Protein AF-A0A2G9TXC7-F1 (afdb_monomer)

Secondary structure (DSSP, 8-state):
---------HHHHHHHHHHHHHHTT-TT-TTEEEEEETTEEEEEESS--TTEEE-TTT--EEEGGGTTSS-S-TTSSS--GGGTT-----

Nearest PDB structures (foldseek):
  7qbg-assembly1_D  TM=7.678E-01  e=3.832E-02  Homo sapiens
  7qbf-assembly1_C  TM=7.727E-01  e=5.385E-02  Homo sapiens
  7qbe-assembly1_B  TM=7.860E-01  e=1.304E-01  Homo sapiens

InterPro domains:
  IPR002172 Low-density lipoprotein (LDL) receptor class A repeat [PF00057] (47-86)
  IPR002172 Low-density lipoprotein (LDL) receptor class A repeat [PS50068] (47-87)
  IPR002172 Low-density lipoprotein (LDL) receptor class A repeat [SM00192] (47-88)
  IPR002172 Low-density lipoprotein (LDL) receptor class A repeat [cd00112] (48-86)
  IPR036055 LDL receptor-like superfamily [G3DSA:4.10.400.10] (43-90)
  IPR036055 LDL receptor-like superfamily [SSF57424] (47-86)

pLDDT: mean 74.39, std 11.99, range [43.84, 89.94]

Solvent-accessible surface area (backbone atoms only — not comparable to full-atom values): 5781 Å² total; per-residue (Å²): 138,80,79,74,81,75,75,69,55,74,69,54,58,52,50,53,50,42,49,50,58,48,64,70,74,59,99,77,55,80,62,49,44,75,43,90,46,102,88,48,53,44,80,42,45,80,64,57,53,96,68,29,36,64,31,87,87,73,50,40,58,39,54,42,76,56,43,57,62,83,61,77,32,76,68,70,65,89,41,53,69,55,52,54,88,61,76,76,82,125

Mean predicted aligned error: 12.22 Å

Structure (mmCIF, N/CA/C/O backbone):
data_AF-A0A2G9TXC7-F1
#
_entry.id   AF-A0A2G9TXC7-F1
#
loop_
_atom_site.group_PDB
_atom_site.id
_atom_site.type_symbol
_atom_site.label_atom_id
_atom_site.label_alt_id
_atom_site.label_comp_id
_atom_site.label_asym_id
_atom_site.label_entity_id
_atom_site.label_seq_id
_atom_site.pdbx_PDB_ins_code
_atom_site.Cartn_x
_atom_site.Cartn_y
_atom_site.Cartn_z
_atom_site.occupancy
_atom_site.B_iso_or_equiv
_atom_site.auth_seq_id
_atom_site.auth_comp_id
_atom_site.auth_asym_id
_atom_site.auth_atom_id
_atom_site.pdbx_PDB_model_num
ATOM 1 N N . MET A 1 1 ? -21.216 -3.037 49.180 1.00 43.84 1 MET A N 1
ATOM 2 C CA . MET A 1 1 ? -20.608 -3.947 48.188 1.00 43.84 1 MET A CA 1
ATOM 3 C C . MET A 1 1 ? -20.783 -3.318 46.815 1.00 43.84 1 MET A C 1
ATOM 5 O O . MET A 1 1 ? -21.825 -3.499 46.206 1.00 43.84 1 MET A O 1
ATOM 9 N N . LEU A 1 2 ? -19.834 -2.490 46.376 1.00 47.22 2 LEU A N 1
ATOM 10 C CA . LEU A 1 2 ? -19.833 -1.990 45.000 1.00 47.22 2 LEU A CA 1
ATOM 11 C C . LEU A 1 2 ? -18.931 -2.920 44.195 1.00 47.22 2 LEU A C 1
ATOM 13 O O . LEU A 1 2 ? -17.744 -3.047 44.489 1.00 47.22 2 LEU A O 1
ATOM 17 N N . LEU A 1 3 ? -19.553 -3.643 43.266 1.00 48.47 3 LEU A N 1
ATOM 18 C CA . LEU A 1 3 ? -18.894 -4.556 42.342 1.00 48.47 3 LEU A CA 1
ATOM 19 C C . LEU A 1 3 ? -17.887 -3.777 41.490 1.00 48.47 3 LEU A C 1
ATOM 21 O O . LEU A 1 3 ? -18.135 -2.636 41.102 1.00 48.47 3 LEU A O 1
ATOM 25 N N . GLY A 1 4 ? -16.730 -4.399 41.285 1.00 46.28 4 GLY A N 1
ATOM 26 C CA . GLY A 1 4 ? -15.503 -3.765 40.833 1.00 46.28 4 GLY A CA 1
ATOM 27 C C . GLY A 1 4 ? -15.641 -2.957 39.549 1.00 46.28 4 GLY A C 1
ATOM 28 O O . GLY A 1 4 ? -16.157 -3.430 38.538 1.00 46.28 4 GLY A O 1
ATOM 29 N N . ALA A 1 5 ? -15.060 -1.759 39.572 1.00 54.25 5 ALA A N 1
ATOM 30 C CA . ALA A 1 5 ? -14.486 -1.188 38.370 1.00 54.25 5 ALA A CA 1
ATOM 31 C C . ALA A 1 5 ? -13.351 -2.130 37.954 1.00 54.25 5 ALA A C 1
ATOM 33 O O . ALA A 1 5 ? -12.257 -2.076 38.515 1.00 54.25 5 ALA A O 1
ATOM 34 N N . SER A 1 6 ? -13.638 -3.062 37.045 1.00 52.12 6 SER A N 1
ATOM 35 C CA . SER A 1 6 ? -12.613 -3.853 36.377 1.00 52.12 6 SER A CA 1
ATOM 36 C C . SER A 1 6 ? -11.633 -2.863 35.766 1.00 52.12 6 SER A C 1
ATOM 38 O O . SER A 1 6 ? -11.955 -2.207 34.777 1.00 52.12 6 SER A O 1
ATOM 40 N N . ALA A 1 7 ? -10.473 -2.694 36.398 1.00 56.66 7 ALA A N 1
ATOM 41 C CA . ALA A 1 7 ? -9.359 -1.974 35.817 1.00 56.66 7 ALA A CA 1
ATOM 42 C C . ALA A 1 7 ? -9.029 -2.705 34.514 1.00 56.66 7 ALA A C 1
ATOM 44 O O . ALA A 1 7 ? -8.416 -3.774 34.540 1.00 56.66 7 ALA A O 1
ATOM 45 N N . LEU A 1 8 ? -9.517 -2.194 33.3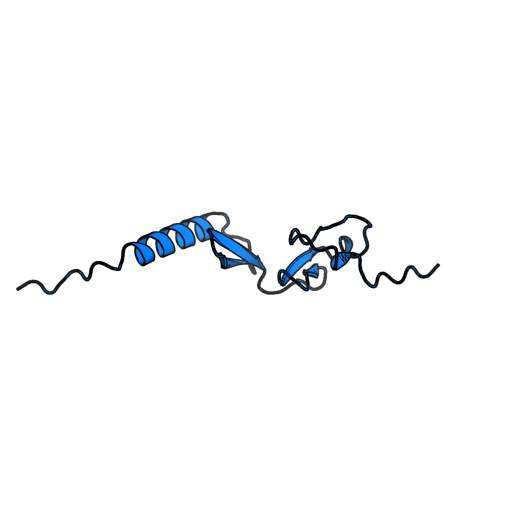76 1.00 55.25 8 LEU A N 1
ATOM 46 C CA . LEU A 1 8 ? -9.032 -2.645 32.080 1.00 55.25 8 LEU A CA 1
ATOM 47 C C . LEU A 1 8 ? -7.511 -2.522 32.152 1.00 55.25 8 LEU A C 1
ATOM 49 O O . LEU A 1 8 ? -6.998 -1.484 32.576 1.00 55.25 8 LEU A O 1
ATOM 53 N N . SER A 1 9 ? -6.803 -3.608 31.835 1.00 58.06 9 SER A N 1
ATOM 54 C CA . SER A 1 9 ? -5.344 -3.657 31.913 1.00 58.06 9 SER A CA 1
ATOM 55 C C . SER A 1 9 ? -4.740 -2.394 31.281 1.00 58.06 9 SER A C 1
ATOM 57 O O . SER A 1 9 ? -5.257 -1.950 30.256 1.00 58.06 9 SER A O 1
ATOM 59 N N . PRO A 1 10 ? -3.652 -1.823 31.827 1.00 64.31 10 PRO A N 1
ATOM 60 C CA . PRO A 1 10 ? -3.066 -0.571 31.326 1.00 64.31 10 PRO A CA 1
ATOM 61 C C . PRO A 1 10 ? -2.773 -0.590 29.812 1.00 64.31 10 PRO A C 1
ATOM 63 O O . PRO A 1 10 ? -2.864 0.439 29.150 1.00 64.31 10 PRO A O 1
ATOM 66 N N . ALA A 1 11 ? -2.533 -1.777 29.243 1.00 61.16 11 ALA A N 1
ATOM 67 C CA . ALA A 1 11 ? -2.379 -1.998 27.806 1.00 61.16 11 ALA A CA 1
ATOM 68 C C . ALA A 1 11 ? -3.640 -1.686 26.966 1.00 61.16 11 ALA A C 1
ATOM 70 O O . ALA A 1 11 ? -3.524 -1.222 25.833 1.00 61.16 11 ALA A O 1
ATOM 71 N N . LEU A 1 12 ? -4.848 -1.927 27.489 1.00 61.12 12 LEU A N 1
ATOM 72 C CA . LEU A 1 12 ? -6.105 -1.669 26.775 1.00 61.12 12 LEU A CA 1
ATOM 73 C C . LEU A 1 12 ? -6.427 -0.168 26.723 1.00 61.12 12 LEU A C 1
ATOM 75 O O . LEU A 1 12 ? -6.797 0.329 25.657 1.00 61.12 12 LEU A O 1
ATOM 79 N N . ASP A 1 13 ? -6.203 0.562 27.823 1.00 69.38 13 ASP A N 1
ATOM 80 C CA . ASP A 1 13 ? -6.418 2.017 27.882 1.00 69.38 13 ASP A CA 1
ATOM 81 C C . ASP A 1 13 ? -5.471 2.767 26.925 1.00 69.38 13 ASP A C 1
ATOM 83 O O . ASP A 1 13 ? -5.889 3.665 26.188 1.00 69.38 13 ASP A O 1
ATOM 87 N N . GLU A 1 14 ? -4.207 2.339 26.843 1.00 72.25 14 GLU A N 1
ATOM 88 C CA . GLU A 1 14 ? -3.233 2.872 25.885 1.00 72.25 14 GLU A CA 1
ATOM 89 C C . GLU A 1 14 ? -3.635 2.576 24.428 1.00 72.25 14 GLU A C 1
ATOM 91 O O . GLU A 1 14 ? -3.620 3.470 23.573 1.00 72.25 14 GLU A O 1
ATOM 96 N N . MET A 1 15 ? -4.087 1.346 24.152 1.00 67.56 15 MET A N 1
ATOM 97 C CA . MET A 1 15 ? -4.543 0.927 22.826 1.00 67.56 15 MET A CA 1
ATOM 98 C C . MET A 1 15 ? -5.754 1.745 22.348 1.00 67.56 15 MET A C 1
ATOM 100 O O . MET A 1 15 ? -5.786 2.197 21.200 1.00 67.56 15 MET A O 1
ATOM 104 N N . GLN A 1 16 ? -6.729 1.993 23.228 1.00 76.69 16 GLN A N 1
ATOM 105 C CA . GLN A 1 16 ? -7.920 2.792 22.921 1.00 76.69 16 GLN A CA 1
ATOM 106 C C . GLN A 1 16 ? -7.588 4.279 22.721 1.00 76.69 16 GLN A C 1
ATOM 108 O O . GLN A 1 16 ? -8.140 4.909 21.810 1.00 76.69 16 GLN A O 1
ATOM 113 N N . ARG A 1 17 ? -6.640 4.842 23.485 1.00 80.38 17 ARG A N 1
ATOM 114 C CA . ARG A 1 17 ? -6.130 6.209 23.263 1.00 80.38 17 ARG A CA 1
ATOM 115 C C . ARG A 1 17 ? -5.416 6.340 21.920 1.00 80.38 17 ARG A C 1
ATOM 117 O O . ARG A 1 17 ? -5.701 7.277 21.174 1.00 80.38 17 ARG A O 1
ATOM 124 N N . ALA A 1 18 ? -4.528 5.407 21.581 1.00 77.00 18 ALA A N 1
ATOM 125 C CA . ALA A 1 18 ? -3.776 5.439 20.329 1.00 77.00 18 ALA A CA 1
ATOM 126 C C . ALA A 1 18 ? -4.683 5.256 19.094 1.00 77.00 18 ALA A C 1
ATOM 128 O O . ALA A 1 18 ? -4.550 5.997 18.114 1.00 77.00 18 ALA A O 1
ATOM 129 N N . TYR A 1 19 ? -5.676 4.364 19.170 1.00 78.12 19 TYR A N 1
ATOM 130 C CA . TYR A 1 19 ? -6.729 4.235 18.158 1.00 78.12 19 TYR A CA 1
ATOM 131 C C . TYR A 1 19 ? -7.567 5.521 18.027 1.00 78.12 19 TYR A C 1
ATOM 133 O O . TYR A 1 19 ? -7.825 5.994 16.916 1.00 78.12 19 TYR A O 1
ATOM 141 N N . GLY A 1 20 ? -7.936 6.145 19.153 1.00 78.19 20 GLY A N 1
ATOM 142 C CA . GLY A 1 20 ? -8.637 7.430 19.186 1.00 78.19 20 GLY A CA 1
ATOM 143 C C . GLY A 1 20 ? -7.838 8.578 18.554 1.00 78.19 20 GLY A C 1
ATOM 144 O O . GLY A 1 20 ? -8.406 9.387 17.821 1.00 78.19 20 GLY A O 1
ATOM 145 N N . LEU A 1 21 ? -6.520 8.631 18.776 1.00 79.25 21 LEU A N 1
ATOM 146 C CA . LEU A 1 21 ? -5.615 9.598 18.142 1.00 79.25 21 LEU A CA 1
ATOM 147 C C . LEU A 1 21 ? -5.487 9.375 16.632 1.00 79.25 21 LEU A C 1
ATOM 149 O O . LEU A 1 21 ? -5.459 10.349 15.880 1.00 79.25 21 LEU A O 1
ATOM 153 N N . CYS A 1 22 ? -5.444 8.116 16.187 1.00 74.62 22 CYS A N 1
ATOM 154 C CA . CYS A 1 22 ? -5.460 7.781 14.768 1.00 74.62 22 CYS A CA 1
ATOM 155 C C . CYS A 1 22 ? -6.771 8.260 14.120 1.00 74.62 22 CYS A C 1
ATOM 157 O O . CYS A 1 22 ? -6.736 9.094 13.220 1.00 74.62 22 CYS A O 1
ATOM 159 N N . ARG A 1 23 ? -7.936 7.879 14.662 1.00 73.50 23 ARG A N 1
ATOM 160 C CA . ARG A 1 23 ? -9.247 8.269 14.108 1.00 73.50 23 ARG A CA 1
ATOM 161 C C . ARG A 1 23 ? -9.522 9.776 14.069 1.00 73.50 23 ARG A C 1
ATOM 163 O O . ARG A 1 23 ? -10.307 10.226 13.238 1.00 73.50 23 ARG A O 1
ATOM 170 N N . ARG A 1 24 ? -8.929 10.570 14.965 1.00 74.06 24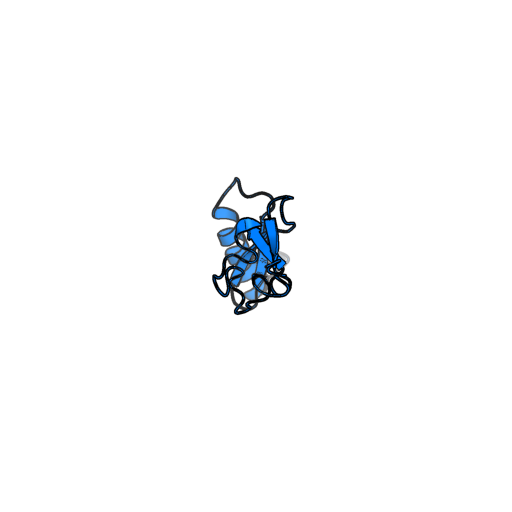 ARG A N 1
ATOM 171 C CA . ARG A 1 24 ? -9.194 12.020 15.059 1.00 74.06 24 ARG A CA 1
ATOM 172 C C . ARG A 1 24 ? -8.524 12.853 13.960 1.00 74.06 24 ARG A C 1
ATOM 174 O O . ARG A 1 24 ? -8.838 14.034 13.852 1.00 74.06 24 ARG A O 1
ATOM 181 N N . ARG A 1 25 ? -7.626 12.282 13.143 1.00 62.72 25 ARG A N 1
ATOM 182 C CA . ARG A 1 25 ? -6.802 13.059 12.199 1.00 62.72 25 ARG A CA 1
ATOM 183 C C . ARG A 1 25 ? -7.387 13.344 10.813 1.00 62.72 25 ARG A C 1
ATOM 185 O O . ARG A 1 25 ? -6.720 14.080 10.098 1.00 62.72 25 ARG A O 1
ATOM 192 N N . ARG A 1 26 ? -8.567 12.853 10.408 1.00 59.41 26 ARG A N 1
ATOM 193 C CA . ARG A 1 26 ? -9.267 13.317 9.181 1.00 59.41 26 ARG A CA 1
ATOM 194 C C . ARG A 1 26 ? -10.647 12.653 9.050 1.00 59.41 26 ARG A C 1
ATOM 196 O O . ARG A 1 26 ? -10.728 11.432 9.010 1.00 59.41 26 ARG A O 1
ATOM 203 N N . ARG A 1 27 ? -11.727 13.441 8.962 1.00 57.78 27 ARG A N 1
ATOM 204 C CA . ARG A 1 27 ? -13.119 12.950 8.823 1.00 57.78 27 ARG A CA 1
ATOM 205 C C . ARG A 1 27 ? -13.503 12.480 7.405 1.00 57.78 27 ARG A C 1
ATOM 207 O O . ARG A 1 27 ? -14.622 12.020 7.234 1.00 57.78 27 ARG A O 1
ATOM 214 N N . GLU A 1 28 ? -12.608 12.544 6.415 1.00 55.22 28 GLU A N 1
ATOM 215 C CA . GLU A 1 28 ? -12.976 12.390 4.988 1.00 55.22 28 GLU A CA 1
ATOM 216 C C . GLU A 1 28 ? -12.204 11.300 4.219 1.00 55.22 28 GLU A C 1
ATOM 218 O O . GLU A 1 28 ? -12.399 11.131 3.022 1.00 55.22 28 GLU A O 1
ATOM 223 N N . GLN A 1 29 ? -11.348 10.514 4.877 1.00 57.28 29 GLN A N 1
ATOM 224 C CA . GLN A 1 29 ? -10.575 9.452 4.220 1.00 57.28 29 GLN A CA 1
ATOM 225 C C . GLN A 1 29 ? -11.242 8.078 4.388 1.00 57.28 29 GLN A C 1
ATOM 227 O O . GLN A 1 29 ? -10.711 7.184 5.039 1.00 57.28 29 GLN A O 1
ATOM 232 N N . LEU A 1 30 ? -12.416 7.882 3.788 1.00 59.09 30 LEU A N 1
ATOM 233 C CA . LEU A 1 30 ? -12.816 6.535 3.364 1.00 59.09 30 LEU A CA 1
ATOM 234 C C . LEU A 1 30 ? -12.047 6.234 2.068 1.00 59.09 30 LEU A C 1
ATOM 236 O O . LEU A 1 30 ? -12.006 7.106 1.202 1.00 59.09 30 LEU A O 1
ATOM 240 N N . PRO A 1 31 ? -11.394 5.069 1.913 1.00 66.12 31 PRO A N 1
ATOM 241 C CA . PRO A 1 31 ? -11.517 3.829 2.678 1.00 66.12 31 PRO A CA 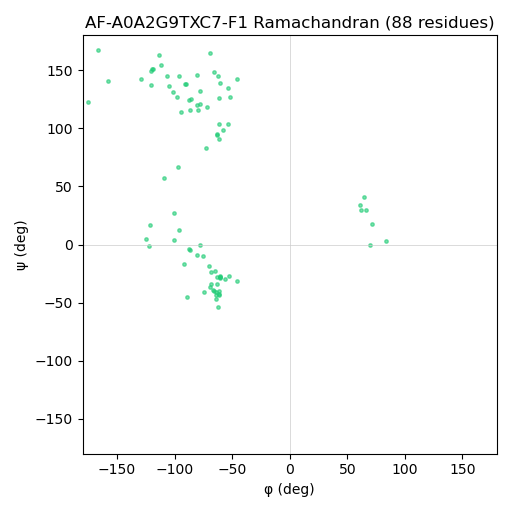1
ATOM 242 C C . PRO A 1 31 ? -10.285 3.544 3.566 1.00 66.12 31 PRO A C 1
ATOM 244 O O . PRO A 1 31 ? -9.642 2.504 3.430 1.00 66.12 31 PRO A O 1
ATOM 247 N N . TYR A 1 32 ? -9.919 4.461 4.467 1.00 71.06 32 TYR A N 1
ATOM 248 C CA . TYR A 1 32 ? -8.782 4.277 5.369 1.00 71.06 32 TYR A CA 1
ATOM 249 C C . TYR A 1 32 ? -9.245 3.868 6.772 1.00 71.06 32 TYR A C 1
ATOM 251 O O . TYR A 1 32 ? -10.121 4.494 7.372 1.00 71.06 32 TYR A O 1
ATOM 259 N N . VAL A 1 33 ? -8.630 2.823 7.319 1.00 75.31 33 VAL A N 1
ATOM 260 C CA . VAL A 1 33 ? -8.874 2.329 8.679 1.00 75.31 33 VAL A CA 1
ATOM 261 C C . VAL A 1 33 ? -7.592 2.397 9.494 1.00 75.31 33 VAL A C 1
ATOM 263 O O . VAL A 1 33 ? -6.487 2.303 8.962 1.00 75.31 33 VAL A O 1
ATOM 266 N N . CYS A 1 34 ? -7.739 2.564 10.802 1.00 79.94 34 CYS A N 1
ATOM 267 C CA . CYS A 1 34 ? -6.616 2.457 11.720 1.00 79.94 34 CYS A CA 1
ATOM 268 C C . CYS A 1 34 ? -6.349 0.972 11.971 1.00 79.94 34 CYS A C 1
ATOM 270 O O . CYS A 1 34 ? -7.213 0.294 12.524 1.00 79.94 34 CYS A O 1
ATOM 272 N N . TYR A 1 35 ? -5.178 0.487 11.564 1.00 75.69 35 TYR A N 1
ATOM 273 C CA . TYR A 1 35 ? -4.728 -0.886 11.804 1.00 75.69 35 TYR A CA 1
ATOM 274 C C . TYR A 1 35 ? -3.637 -0.910 12.886 1.00 75.69 35 TYR A C 1
ATOM 276 O O . TYR A 1 35 ? -2.835 0.033 12.955 1.00 75.69 35 TYR A O 1
ATOM 284 N N . PRO A 1 36 ? -3.598 -1.951 13.739 1.00 76.31 36 PRO A N 1
ATOM 285 C CA . PRO A 1 36 ? -2.544 -2.099 14.731 1.00 76.31 36 PRO A CA 1
ATOM 286 C C . PRO A 1 36 ? -1.236 -2.492 14.031 1.00 76.31 36 PRO A C 1
ATOM 288 O O . PRO A 1 36 ? -1.160 -3.545 13.401 1.00 76.31 36 PRO A O 1
ATOM 291 N N . VAL A 1 37 ? -0.200 -1.657 14.144 1.00 74.12 37 VAL A N 1
ATOM 292 C CA . VAL A 1 37 ? 1.185 -2.026 13.815 1.00 74.12 37 VAL A CA 1
ATOM 293 C C . VAL A 1 37 ? 2.016 -2.064 15.096 1.00 74.12 37 VAL A C 1
ATOM 295 O O . VAL A 1 37 ? 1.675 -1.412 16.080 1.00 74.12 37 VAL A O 1
ATOM 298 N N . VAL A 1 38 ? 3.100 -2.846 15.090 1.00 73.62 38 VAL A N 1
ATOM 299 C CA . VAL A 1 38 ? 3.870 -3.283 16.280 1.00 73.62 38 VAL A CA 1
ATOM 300 C C . VAL A 1 38 ? 4.181 -2.160 17.283 1.00 73.62 38 VAL A C 1
ATOM 302 O O . VAL A 1 38 ? 4.226 -2.403 18.484 1.00 73.62 38 VAL A O 1
ATOM 305 N N . HIS A 1 39 ? 4.347 -0.923 16.803 1.00 70.44 39 HIS A N 1
ATOM 306 C CA . HIS A 1 39 ? 4.696 0.238 17.626 1.00 70.44 39 HIS A CA 1
ATOM 307 C C . HIS A 1 39 ? 3.701 1.414 17.552 1.00 70.44 39 HIS A C 1
ATOM 309 O O . HIS A 1 39 ? 3.925 2.430 18.210 1.00 70.44 39 HIS A O 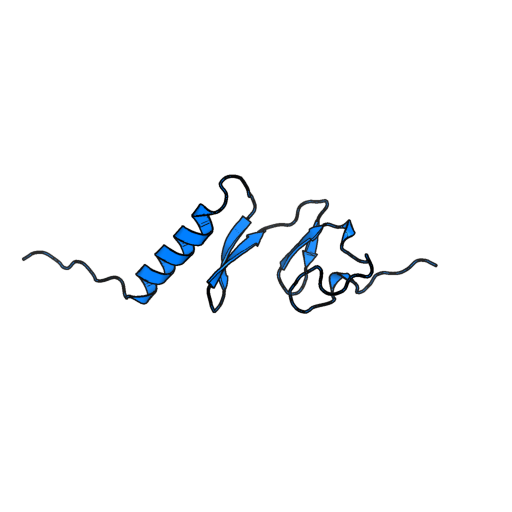1
ATOM 315 N N . ARG A 1 40 ? 2.620 1.343 16.750 1.00 73.81 40 ARG A N 1
ATOM 316 C CA . ARG A 1 40 ? 1.634 2.439 16.617 1.00 73.81 40 ARG A CA 1
ATOM 317 C C . ARG A 1 40 ? 0.340 1.998 15.920 1.00 73.81 40 ARG A C 1
ATOM 319 O O . ARG A 1 40 ? 0.287 0.978 15.258 1.00 73.81 40 ARG A O 1
ATOM 326 N N . TRP A 1 41 ? -0.703 2.817 15.983 1.00 73.81 41 TRP A N 1
ATOM 327 C CA . TRP A 1 41 ? -1.825 2.745 15.043 1.00 73.81 41 TRP A CA 1
ATOM 328 C C . TRP A 1 41 ? -1.539 3.593 13.802 1.00 73.81 41 TRP A C 1
ATOM 330 O O . TRP A 1 41 ? -1.276 4.794 13.925 1.00 73.81 41 TRP A O 1
ATOM 340 N N . GLN A 1 42 ? -1.603 2.980 12.619 1.00 70.69 42 GLN A N 1
ATOM 341 C CA . GLN A 1 42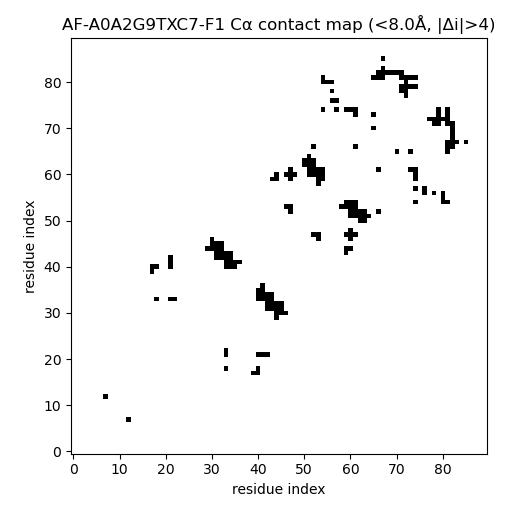 ? -1.377 3.654 11.337 1.00 70.69 42 GLN A CA 1
ATOM 342 C C . GLN A 1 42 ? -2.613 3.551 10.436 1.00 70.69 42 GLN A C 1
ATOM 344 O O . GLN A 1 42 ? -3.373 2.587 10.513 1.00 70.69 42 GLN A O 1
ATOM 349 N N . TYR A 1 43 ? -2.820 4.566 9.594 1.00 73.00 43 TYR A N 1
ATOM 350 C CA . TYR A 1 43 ? -3.864 4.558 8.575 1.00 73.00 43 TYR A CA 1
ATOM 351 C C . TYR A 1 43 ? -3.440 3.707 7.382 1.00 73.00 43 TYR A C 1
ATOM 353 O O . TYR A 1 43 ? -2.448 4.003 6.719 1.00 73.00 43 TYR A O 1
ATOM 361 N N . TYR A 1 44 ? -4.238 2.689 7.098 1.00 72.94 44 TYR A N 1
ATOM 362 C CA . TYR A 1 44 ? -4.095 1.810 5.949 1.00 72.94 44 TYR A CA 1
ATOM 363 C C . TYR A 1 44 ? -5.370 1.883 5.107 1.00 72.94 44 TYR A C 1
ATOM 365 O O . TYR A 1 44 ? -6.478 1.915 5.648 1.00 72.94 44 TYR A O 1
ATOM 373 N N . LYS A 1 45 ? -5.213 1.942 3.783 1.00 77.56 45 LYS A N 1
ATOM 374 C CA . LYS A 1 45 ? -6.332 1.928 2.840 1.00 77.56 45 LYS A CA 1
ATOM 375 C C . LYS A 1 45 ? -6.789 0.480 2.642 1.00 77.56 45 LYS A C 1
ATOM 377 O O . LYS A 1 45 ? -5.998 -0.327 2.183 1.00 77.56 45 LYS A O 1
ATOM 382 N N . THR A 1 46 ? -8.043 0.148 2.955 1.00 72.25 46 THR A N 1
ATOM 383 C CA . THR A 1 46 ? -8.554 -1.245 2.932 1.00 72.25 46 THR A CA 1
ATOM 384 C C . THR A 1 46 ? -8.707 -1.846 1.543 1.00 72.25 46 THR A C 1
ATOM 386 O O . THR A 1 46 ? -8.848 -3.055 1.392 1.00 72.25 46 THR A O 1
ATOM 389 N N . SER A 1 47 ? -8.750 -0.997 0.526 1.00 77.44 47 SER A N 1
ATOM 390 C CA . SER A 1 47 ? -8.893 -1.380 -0.871 1.00 77.44 47 SER A CA 1
ATOM 391 C C . SER A 1 47 ? -8.353 -0.255 -1.731 1.00 77.44 47 SER A C 1
ATOM 393 O O . SER A 1 47 ? -8.570 0.921 -1.427 1.00 77.44 47 SER A O 1
ATOM 395 N N . CYS A 1 48 ? -7.657 -0.594 -2.808 1.00 84.00 48 CYS A N 1
ATOM 396 C CA . CYS A 1 48 ? -7.175 0.402 -3.754 1.00 84.00 48 CYS A CA 1
ATOM 397 C C . CYS A 1 48 ? -8.299 0.816 -4.706 1.00 84.00 48 CYS A C 1
ATOM 399 O O . CYS A 1 48 ? -9.201 0.036 -5.014 1.00 84.00 48 CYS A O 1
ATOM 401 N N . ALA A 1 49 ? -8.292 2.083 -5.111 1.00 84.19 49 ALA A N 1
ATOM 402 C CA . ALA A 1 49 ? -9.193 2.572 -6.140 1.00 84.19 49 ALA A CA 1
ATOM 403 C C . ALA A 1 49 ? -8.792 1.963 -7.490 1.00 84.19 49 ALA A C 1
ATOM 405 O O . ALA A 1 49 ? -7.680 1.470 -7.653 1.00 84.19 49 ALA A O 1
ATOM 406 N N . ARG A 1 50 ? -9.674 2.037 -8.491 1.00 84.56 50 ARG A N 1
ATOM 407 C CA . ARG A 1 50 ? -9.376 1.524 -9.841 1.00 84.56 50 ARG A CA 1
ATOM 408 C C . ARG A 1 50 ? -8.111 2.149 -10.458 1.00 84.56 50 ARG A C 1
ATOM 410 O O . ARG A 1 50 ? -7.457 1.505 -11.264 1.00 84.56 50 ARG A O 1
ATOM 417 N N . TYR A 1 51 ? -7.798 3.391 -10.095 1.00 85.25 51 TYR A N 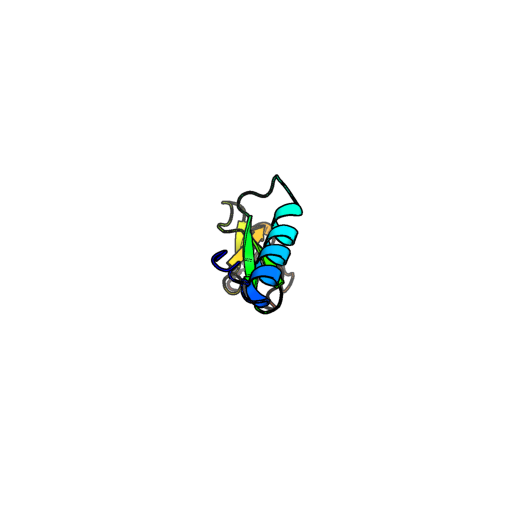1
ATOM 418 C CA . TYR A 1 51 ? -6.630 4.150 -10.556 1.00 85.25 51 TYR A CA 1
ATOM 419 C C . TYR A 1 51 ? -5.439 4.075 -9.584 1.00 85.25 51 TYR A C 1
ATOM 421 O O . TYR A 1 51 ? -4.497 4.856 -9.685 1.00 85.25 51 TYR A O 1
ATOM 429 N N . GLU A 1 52 ? -5.484 3.164 -8.616 1.00 89.50 52 GLU A N 1
ATOM 430 C CA . GLU A 1 52 ? -4.413 2.928 -7.655 1.00 89.50 52 GLU A CA 1
ATOM 431 C C . GLU A 1 52 ? -3.886 1.500 -7.790 1.00 89.50 52 GLU A C 1
ATOM 433 O O . GLU A 1 52 ? -4.614 0.573 -8.147 1.00 89.50 52 GLU A O 1
ATOM 438 N N . PHE A 1 53 ? -2.616 1.324 -7.453 1.00 87.31 53 PHE A N 1
ATOM 439 C CA . PHE A 1 53 ? -1.958 0.032 -7.395 1.00 87.31 53 PHE A CA 1
ATOM 440 C C . PHE A 1 53 ? -1.763 -0.406 -5.941 1.00 87.31 53 PHE A C 1
ATOM 442 O O . PHE A 1 53 ? -1.373 0.392 -5.087 1.00 87.31 53 PHE A O 1
ATOM 449 N N . ALA A 1 54 ? -2.049 -1.680 -5.667 1.00 86.75 54 ALA A N 1
ATOM 450 C CA . ALA A 1 54 ? -1.855 -2.288 -4.358 1.00 86.75 54 ALA A CA 1
ATOM 451 C C . ALA A 1 54 ? -0.427 -2.824 -4.228 1.00 86.75 54 ALA A C 1
ATOM 453 O O . ALA A 1 54 ? -0.046 -3.771 -4.917 1.00 86.75 54 ALA A O 1
ATOM 454 N N . CYS A 1 55 ? 0.343 -2.251 -3.308 1.00 85.94 55 CYS A N 1
ATOM 455 C CA . CYS A 1 55 ? 1.667 -2.732 -2.949 1.00 85.94 55 CYS A CA 1
ATOM 456 C C . CYS A 1 55 ? 1.576 -4.152 -2.391 1.00 85.94 55 CYS A C 1
ATOM 458 O O . CYS A 1 55 ? 0.837 -4.417 -1.445 1.00 85.94 55 CYS A O 1
ATOM 460 N N . VAL A 1 56 ? 2.349 -5.071 -2.961 1.00 80.00 56 VAL A N 1
ATOM 461 C CA . VAL A 1 56 ? 2.231 -6.507 -2.668 1.00 80.00 56 VAL A CA 1
ATOM 462 C C . VAL A 1 56 ? 2.663 -6.844 -1.236 1.00 80.00 56 VAL A C 1
ATOM 464 O O . VAL A 1 56 ? 2.089 -7.736 -0.616 1.00 80.00 56 VAL A O 1
ATOM 467 N N . LYS A 1 57 ? 3.653 -6.126 -0.691 1.00 79.62 57 LYS A N 1
ATOM 468 C CA . LYS A 1 57 ? 4.236 -6.411 0.629 1.00 79.62 57 LYS A CA 1
ATOM 469 C C . LYS A 1 57 ? 3.516 -5.681 1.766 1.00 79.62 57 LYS A C 1
ATOM 471 O O . LYS A 1 57 ? 3.225 -6.293 2.789 1.00 79.62 57 LYS A O 1
ATOM 476 N N . SER A 1 58 ? 3.211 -4.394 1.601 1.00 75.56 58 SER A N 1
ATOM 477 C CA . SER A 1 58 ? 2.502 -3.591 2.614 1.00 75.56 58 SER A CA 1
ATOM 478 C C . SER A 1 58 ? 0.980 -3.561 2.475 1.00 75.56 58 SER A C 1
ATOM 480 O O . SER A 1 58 ? 0.294 -3.126 3.400 1.00 75.56 58 SER A O 1
ATOM 482 N N . GLY A 1 59 ? 0.432 -3.944 1.319 1.00 76.06 59 GLY A N 1
ATOM 483 C CA . GLY A 1 59 ? -0.979 -3.744 0.977 1.00 76.06 59 GLY A CA 1
ATOM 484 C C . GLY A 1 59 ? -1.358 -2.278 0.744 1.00 76.06 59 GLY A C 1
ATOM 485 O O . GLY A 1 59 ? -2.526 -1.988 0.484 1.00 76.06 59 GLY A O 1
ATOM 486 N N . ARG A 1 60 ? -0.411 -1.337 0.872 1.00 79.94 60 ARG A N 1
ATOM 487 C CA . ARG A 1 60 ? -0.668 0.097 0.729 1.00 79.94 60 ARG A CA 1
ATOM 488 C C . ARG A 1 60 ? -1.075 0.411 -0.706 1.00 79.94 60 ARG A C 1
ATOM 490 O O . ARG A 1 60 ? -0.615 -0.228 -1.642 1.00 79.94 60 ARG A O 1
ATOM 497 N N . CYS A 1 61 ? -1.921 1.416 -0.872 1.00 85.75 61 CYS A N 1
ATOM 498 C CA . CYS A 1 61 ? -2.318 1.872 -2.193 1.00 85.75 61 CYS A CA 1
ATOM 499 C C . CYS A 1 61 ? -1.486 3.085 -2.585 1.00 85.75 61 CYS A C 1
ATOM 501 O O . CYS A 1 61 ? -1.418 4.061 -1.833 1.00 85.75 61 CYS A O 1
ATOM 503 N N . ILE A 1 62 ? -0.870 3.000 -3.753 1.00 85.19 62 ILE A N 1
ATOM 504 C CA . ILE A 1 62 ? -0.180 4.099 -4.426 1.00 85.19 62 ILE A CA 1
ATOM 505 C C . ILE A 1 62 ? -0.940 4.440 -5.708 1.00 85.19 62 ILE A C 1
ATOM 507 O O . ILE A 1 62 ? -1.773 3.655 -6.160 1.00 85.19 62 ILE A O 1
ATOM 511 N N . LEU A 1 63 ? -0.699 5.608 -6.302 1.00 87.12 63 LEU A N 1
ATOM 512 C CA . LEU A 1 63 ? -1.298 5.931 -7.602 1.00 87.12 63 LEU A CA 1
ATOM 513 C C . LEU A 1 63 ? -0.794 4.940 -8.659 1.00 87.12 63 LEU A C 1
ATOM 515 O O . LEU A 1 63 ? 0.358 4.529 -8.611 1.00 87.12 63 LEU A O 1
ATOM 519 N N . ALA A 1 64 ? -1.629 4.557 -9.625 1.00 87.31 64 ALA A N 1
ATOM 520 C CA . ALA A 1 64 ? -1.199 3.641 -10.686 1.00 87.31 64 ALA A CA 1
ATOM 521 C C . ALA A 1 64 ? -0.041 4.216 -11.521 1.00 87.31 64 ALA A C 1
ATOM 523 O O . ALA A 1 64 ? 0.786 3.458 -12.011 1.00 87.31 64 ALA A O 1
ATOM 524 N N . GLU A 1 65 ? 0.046 5.545 -11.620 1.00 87.25 65 GLU A N 1
ATOM 525 C CA . GLU A 1 65 ? 1.152 6.273 -12.256 1.00 87.25 65 GLU A CA 1
ATOM 526 C C . GLU A 1 65 ? 2.485 6.096 -11.531 1.00 87.25 65 GLU A C 1
ATOM 528 O O . GLU A 1 65 ? 3.520 6.274 -12.151 1.00 87.25 65 GLU A O 1
ATOM 533 N N . LYS A 1 66 ? 2.451 5.749 -10.237 1.00 88.56 66 LYS A N 1
ATOM 534 C CA . LYS A 1 66 ? 3.634 5.457 -9.419 1.00 88.56 66 LYS A CA 1
ATOM 535 C C . LYS A 1 66 ? 4.177 4.054 -9.611 1.00 88.56 66 LYS A C 1
ATOM 537 O O . LYS A 1 66 ? 5.224 3.728 -9.088 1.00 88.56 66 LYS A O 1
ATOM 542 N N . ARG A 1 67 ? 3.447 3.203 -10.324 1.00 88.62 67 ARG A N 1
ATOM 543 C CA . ARG A 1 67 ? 3.953 1.895 -10.701 1.00 88.62 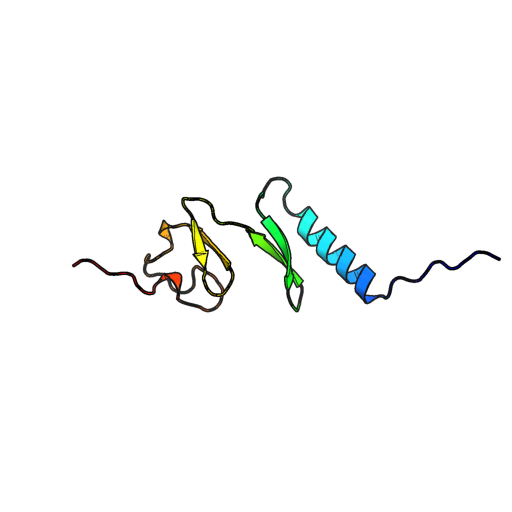67 ARG A CA 1
ATOM 544 C C . ARG A 1 67 ? 4.752 2.050 -11.988 1.00 88.62 67 ARG A C 1
ATOM 546 O O . ARG A 1 67 ? 4.178 2.463 -12.995 1.00 88.62 67 ARG A O 1
ATOM 553 N N . CYS A 1 68 ? 6.004 1.610 -11.985 1.00 89.94 68 CYS A N 1
ATOM 554 C CA . CYS A 1 68 ? 6.919 1.723 -13.117 1.00 89.94 68 CYS A CA 1
ATOM 555 C C . CYS A 1 68 ? 7.304 3.173 -13.464 1.00 89.94 68 CYS A C 1
ATOM 557 O O . CYS A 1 68 ? 7.544 3.463 -14.642 1.00 89.94 68 CYS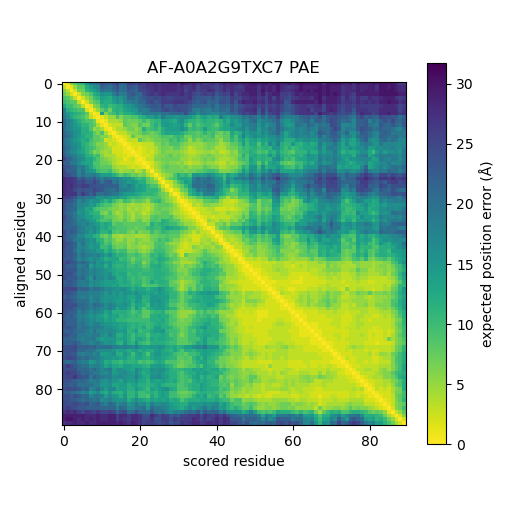 A O 1
ATOM 559 N N . ASP A 1 69 ? 7.341 4.083 -12.486 1.00 89.19 69 ASP A N 1
ATOM 560 C CA . ASP A 1 69 ? 7.724 5.486 -12.711 1.00 89.19 69 ASP A CA 1
ATOM 561 C C . ASP A 1 69 ? 9.246 5.714 -12.621 1.00 89.19 69 ASP A C 1
ATOM 563 O O . ASP A 1 69 ? 9.744 6.793 -12.954 1.00 89.19 69 ASP A O 1
ATOM 567 N N . GLY A 1 70 ? 10.002 4.675 -12.256 1.00 86.12 70 GLY A N 1
ATOM 568 C CA . GLY A 1 70 ? 11.448 4.718 -12.074 1.00 86.12 70 GLY A CA 1
ATOM 569 C C . GLY A 1 70 ? 11.885 5.229 -10.702 1.00 86.12 70 GLY A C 1
ATOM 570 O O . GLY A 1 70 ? 13.093 5.347 -10.474 1.00 86.12 70 GLY A O 1
ATOM 571 N N . ILE A 1 71 ? 10.950 5.530 -9.799 1.00 86.75 71 ILE A N 1
ATOM 572 C CA . ILE A 1 71 ? 11.226 5.855 -8.404 1.00 86.75 71 ILE A CA 1
ATOM 573 C C . ILE A 1 71 ? 11.187 4.558 -7.596 1.00 86.75 71 ILE A C 1
ATOM 575 O O . ILE A 1 71 ? 10.411 3.645 -7.840 1.00 86.75 71 ILE A O 1
ATOM 579 N N . VAL A 1 72 ? 12.139 4.426 -6.676 1.00 85.38 72 VAL A N 1
ATOM 580 C CA . VAL A 1 72 ? 12.217 3.256 -5.804 1.00 85.38 72 VAL A CA 1
ATOM 581 C C . VAL A 1 72 ? 11.416 3.509 -4.534 1.00 85.38 72 VAL A C 1
ATOM 583 O O . VAL A 1 72 ? 11.547 4.571 -3.925 1.00 85.38 72 VAL A O 1
ATOM 586 N N . ASP A 1 73 ? 10.680 2.489 -4.090 1.00 86.12 73 ASP A N 1
ATOM 587 C CA . ASP A 1 73 ? 9.971 2.480 -2.807 1.00 86.12 73 ASP A CA 1
ATOM 588 C C . ASP A 1 73 ? 8.841 3.525 -2.703 1.00 86.12 73 ASP A C 1
ATOM 590 O O . ASP A 1 73 ? 8.621 4.109 -1.637 1.00 86.12 73 ASP A O 1
ATOM 594 N N . ASP A 1 74 ? 8.044 3.730 -3.762 1.00 86.31 74 ASP A N 1
ATOM 595 C CA . ASP A 1 74 ? 6.811 4.534 -3.670 1.00 86.31 74 ASP A CA 1
ATOM 596 C C . ASP A 1 74 ? 5.795 3.887 -2.719 1.00 86.31 74 ASP A C 1
ATOM 598 O O . ASP A 1 74 ? 5.003 4.560 -2.034 1.00 86.31 74 ASP A O 1
ATOM 602 N N . CYS A 1 75 ? 5.866 2.562 -2.597 1.00 82.81 75 CYS A N 1
ATOM 603 C CA . CYS A 1 75 ? 5.154 1.794 -1.586 1.00 82.81 75 CYS A CA 1
ATOM 604 C C . CYS A 1 75 ? 5.537 2.168 -0.141 1.00 82.81 75 CYS A C 1
ATOM 606 O O . CYS A 1 75 ? 4.688 2.079 0.756 1.00 82.81 75 CYS A O 1
ATOM 608 N N . GLY A 1 76 ? 6.753 2.671 0.096 1.00 81.00 76 GLY A N 1
ATOM 609 C CA . GLY A 1 76 ? 7.253 3.057 1.417 1.00 81.00 76 GLY A CA 1
ATOM 610 C C . GLY A 1 76 ? 7.305 1.884 2.396 1.00 81.00 76 GLY A C 1
ATOM 611 O O . GLY A 1 76 ? 7.006 2.051 3.582 1.00 81.00 76 GLY A O 1
ATOM 612 N N . ASP A 1 77 ? 7.594 0.692 1.884 1.00 77.69 77 ASP A N 1
ATOM 613 C CA . ASP A 1 77 ? 7.686 -0.569 2.622 1.00 77.69 77 ASP A CA 1
ATOM 614 C C . ASP A 1 77 ? 9.070 -1.229 2.498 1.00 77.69 77 ASP A C 1
ATOM 616 O O . ASP A 1 77 ? 9.260 -2.418 2.817 1.00 77.69 77 ASP A O 1
ATOM 620 N N . GLY A 1 78 ? 10.049 -0.429 2.067 1.00 79.62 78 GLY A N 1
ATOM 621 C CA . GLY A 1 78 ? 11.405 -0.854 1.770 1.00 79.62 78 GLY A CA 1
ATOM 622 C C . GLY A 1 78 ? 11.423 -1.877 0.643 1.00 79.62 78 GLY A C 1
ATOM 623 O O . GLY A 1 78 ? 12.243 -2.797 0.673 1.00 79.62 78 GLY A O 1
ATOM 624 N N . SER A 1 79 ? 10.455 -1.810 -0.273 1.00 83.25 79 SER A N 1
ATOM 625 C CA . SER A 1 79 ? 10.358 -2.717 -1.408 1.00 83.25 79 SER A CA 1
ATOM 626 C C . SER A 1 79 ? 10.205 -1.932 -2.697 1.00 83.25 79 SER A C 1
ATOM 628 O O . SER A 1 79 ? 9.534 -0.915 -2.749 1.00 83.25 79 SER A O 1
ATOM 630 N N . ASN A 1 80 ? 10.843 -2.435 -3.743 1.00 84.56 80 ASN A N 1
ATOM 631 C CA . ASN A 1 80 ? 10.788 -1.901 -5.097 1.00 84.56 80 ASN A CA 1
ATOM 632 C C . ASN A 1 80 ? 9.821 -2.714 -5.975 1.00 84.56 80 ASN A C 1
ATOM 634 O O . ASN A 1 80 ? 10.043 -2.851 -7.174 1.00 84.56 80 ASN A O 1
ATOM 638 N N . LEU A 1 81 ? 8.809 -3.354 -5.372 1.00 85.50 81 LEU A N 1
ATOM 639 C CA . LEU A 1 81 ? 7.880 -4.257 -6.069 1.00 85.50 81 LEU A CA 1
ATOM 640 C C . LEU A 1 81 ? 6.960 -3.517 -7.055 1.00 85.50 81 LEU A C 1
ATOM 642 O O . LEU A 1 81 ? 6.455 -4.125 -7.997 1.00 85.50 81 LEU A O 1
ATOM 646 N N . ASP A 1 82 ? 6.750 -2.225 -6.830 1.00 86.50 82 ASP A N 1
ATOM 647 C CA . ASP A 1 82 ? 6.142 -1.256 -7.745 1.00 86.50 82 ASP A CA 1
ATOM 648 C C . ASP A 1 82 ? 6.918 -1.096 -9.062 1.00 86.50 82 ASP A C 1
ATOM 650 O O . ASP A 1 82 ? 6.303 -0.888 -10.107 1.00 86.50 82 ASP A O 1
ATOM 654 N N . GLU A 1 83 ? 8.231 -1.317 -9.043 1.00 88.88 83 GLU A N 1
ATOM 655 C CA . GLU A 1 83 ? 9.117 -1.187 -10.207 1.00 88.88 83 GLU A CA 1
ATOM 656 C C . GLU A 1 83 ? 9.469 -2.529 -10.880 1.00 88.88 83 GLU A C 1
ATOM 658 O O . GLU A 1 83 ? 10.263 -2.587 -11.826 1.00 88.88 83 GLU A O 1
ATOM 663 N N . ILE A 1 84 ? 8.888 -3.643 -10.420 1.00 85.94 84 ILE A N 1
ATOM 664 C CA . ILE A 1 84 ? 9.150 -4.984 -10.965 1.00 85.94 84 ILE A CA 1
ATOM 665 C C . ILE A 1 84 ? 8.083 -5.380 -11.993 1.00 85.94 84 ILE A C 1
ATOM 667 O O . ILE A 1 84 ? 6.896 -5.075 -11.872 1.00 85.94 84 ILE A O 1
ATOM 671 N N . GLY A 1 85 ? 8.500 -6.114 -13.031 1.00 80.31 85 GLY A N 1
ATOM 672 C CA . GLY A 1 85 ? 7.587 -6.587 -14.080 1.00 80.31 85 GLY A CA 1
ATOM 673 C C . GLY A 1 85 ? 7.093 -5.464 -14.993 1.00 80.31 85 GLY A C 1
ATOM 674 O O . GLY A 1 85 ? 6.103 -5.622 -15.708 1.00 80.31 85 GLY A O 1
ATOM 675 N N . CYS A 1 86 ? 7.783 -4.327 -14.974 1.00 84.50 86 CYS A N 1
ATOM 676 C CA . CYS A 1 86 ? 7.635 -3.248 -15.930 1.00 84.50 86 CYS A CA 1
ATOM 677 C C . CYS A 1 86 ? 8.268 -3.706 -17.243 1.00 84.50 86 CYS A C 1
ATOM 679 O O . CYS A 1 86 ? 9.443 -3.453 -17.512 1.00 84.50 86 CYS A O 1
ATOM 681 N N . GLY A 1 87 ? 7.503 -4.460 -18.032 1.00 71.94 87 GLY A N 1
ATOM 682 C CA . GLY A 1 87 ? 7.852 -4.753 -19.412 1.00 71.94 87 GLY A CA 1
ATOM 683 C C . GLY A 1 87 ? 7.900 -3.433 -20.161 1.00 71.94 87 GLY A C 1
ATOM 684 O O . GLY A 1 87 ? 6.876 -2.953 -20.640 1.00 71.94 87 GLY A O 1
ATOM 685 N N . ARG A 1 88 ? 9.080 -2.809 -20.205 1.00 61.47 8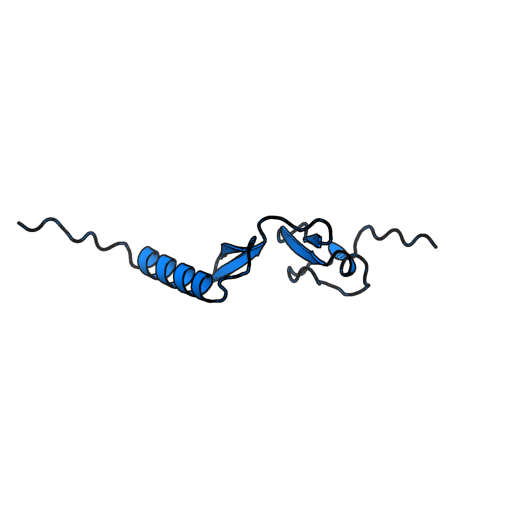8 ARG A N 1
ATOM 686 C CA . ARG A 1 88 ? 9.359 -1.736 -21.148 1.00 61.47 88 ARG A CA 1
ATOM 687 C C . ARG A 1 88 ? 9.249 -2.388 -22.520 1.00 61.47 88 ARG A C 1
ATOM 689 O O . ARG A 1 88 ? 10.193 -3.033 -22.964 1.00 61.47 88 ARG A O 1
ATOM 696 N N . ASN A 1 89 ? 8.071 -2.305 -23.137 1.00 57.19 89 ASN A N 1
ATOM 697 C CA . ASN A 1 89 ? 7.983 -2.499 -24.574 1.00 57.19 89 ASN A CA 1
ATOM 698 C C . ASN A 1 89 ? 8.837 -1.386 -25.180 1.00 57.19 89 ASN A C 1
ATOM 700 O O . ASN A 1 89 ? 8.473 -0.213 -25.111 1.00 57.19 89 ASN A O 1
ATOM 704 N N . THR A 1 90 ? 10.019 -1.806 -25.622 1.00 50.03 90 THR A N 1
ATOM 705 C CA . THR A 1 90 ? 10.987 -1.082 -26.446 1.00 50.03 90 THR A CA 1
ATOM 706 C C . THR A 1 90 ? 10.339 -0.399 -27.632 1.00 50.03 90 THR A C 1
ATOM 708 O O . THR A 1 90 ? 9.468 -1.054 -28.253 1.00 50.03 90 THR A O 1
#

Radius of gyration: 19.09 Å; Cα contacts (8 Å, |Δi|>4): 102; chains: 1; bounding box: 33×20×75 Å

Sequence (90 aa):
MLLGASALSPALDEMQRAYGLCRRRRREQLPYVCYPVVHRWQYYKTSCARYEFACVKSGRCILAEKRCDGIVDDCGDGSNLDEIGCGRNT

Foldseek 3Di:
DDPDPPPPPPVVVVVVVQLVVQVVPDPPDPPWHFDDDPPGTDTAHPDEDPQWDQDPPPRHTDGLCQQCVPDAPSVVPNHRVSNPPPPPPD

Organism: Teladorsagia circumcincta (NCBI:txid45464)